Protein AF-A0A2V8IQB3-F1 (afdb_monomer)

Secondary structure (DSSP, 8-state):
-PPPPPPHHHHHHHHHHHHHHHHHHHHHHHHHHHHHHH-PPPTT---TTTTTPPPSPPPPTTTHHHHHHHHT--

Solvent-accessible surface area (backbone atoms only — not comparable to full-atom values): 4850 Å² total; per-residue (Å²): 135,86,78,79,81,77,53,72,68,56,53,52,54,50,50,56,50,51,51,55,50,51,53,52,48,51,55,50,50,51,51,50,50,53,52,63,72,68,50,80,80,59,92,89,64,71,52,84,93,52,60,91,64,78,90,70,83,75,80,60,82,78,57,62,65,53,62,56,53,58,69,74,74,114

pLDDT: mean 82.16, std 13.41, range [47.12, 97.69]

Foldseek 3Di:
DDDDDDDPVVVVVVVVVVVVVVVVVVVVVVVVVVDVVVDDDDVPDDDPVCPPPDPDPDDPPVVVVVVVVVVVVD

Structure (mmCIF, N/CA/C/O backbone):
data_AF-A0A2V8IQB3-F1
#
_entry.id   AF-A0A2V8IQB3-F1
#
loop_
_atom_site.group_PDB
_atom_site.id
_atom_site.type_symbol
_atom_site.label_atom_id
_atom_site.label_alt_id
_atom_site.label_comp_id
_atom_site.label_asym_id
_atom_site.label_entity_id
_atom_site.label_seq_id
_atom_site.pdbx_PDB_ins_code
_atom_site.Cartn_x
_atom_site.Cartn_y
_atom_site.Cartn_z
_atom_site.occupancy
_atom_site.B_iso_or_equiv
_atom_site.auth_seq_id
_atom_site.auth_comp_id
_atom_site.auth_asym_id
_atom_site.auth_atom_id
_atom_site.pdbx_PDB_model_num
ATOM 1 N N . MET A 1 1 ? -19.753 -14.337 40.111 1.00 51.03 1 MET A N 1
ATOM 2 C CA . MET A 1 1 ? -19.036 -13.041 40.190 1.00 51.03 1 MET A CA 1
ATOM 3 C C . MET A 1 1 ? -19.260 -12.265 38.896 1.00 51.03 1 MET A C 1
ATOM 5 O O . MET A 1 1 ? -18.867 -12.746 37.840 1.00 51.03 1 MET A O 1
ATOM 9 N N . ALA A 1 2 ? -19.950 -11.122 38.942 1.00 57.84 2 ALA A N 1
ATOM 10 C CA . ALA A 1 2 ? -20.232 -10.316 37.751 1.00 57.84 2 ALA A CA 1
ATOM 11 C C . ALA A 1 2 ? -18.969 -9.560 37.295 1.00 57.84 2 ALA A C 1
ATOM 13 O O . ALA A 1 2 ? -18.356 -8.843 38.082 1.00 57.84 2 ALA A O 1
ATOM 14 N N . LYS A 1 3 ? -18.565 -9.725 36.027 1.00 70.19 3 LYS A N 1
ATOM 15 C CA . LYS A 1 3 ? -17.426 -9.002 35.434 1.00 70.19 3 LYS A CA 1
ATOM 16 C C . LYS A 1 3 ? -17.723 -7.498 35.396 1.00 70.19 3 LYS A C 1
ATOM 18 O O . LYS A 1 3 ? -18.767 -7.082 34.895 1.00 70.19 3 LYS A O 1
ATOM 23 N N . ALA A 1 4 ? -16.794 -6.692 35.911 1.00 72.25 4 ALA A N 1
ATOM 24 C CA . ALA A 1 4 ? -16.897 -5.236 35.911 1.00 72.25 4 ALA A CA 1
ATOM 25 C C . ALA A 1 4 ? -17.079 -4.695 34.481 1.00 72.25 4 ALA A C 1
ATOM 27 O O . ALA A 1 4 ? -16.387 -5.109 33.546 1.00 72.25 4 ALA A O 1
ATOM 28 N N . LYS A 1 5 ? -18.033 -3.774 34.307 1.00 74.56 5 LYS A N 1
ATOM 29 C CA . LYS A 1 5 ? -18.350 -3.173 33.005 1.00 74.56 5 LYS A CA 1
ATOM 30 C C . LYS A 1 5 ? -17.125 -2.401 32.487 1.00 74.56 5 LYS A C 1
ATOM 32 O O . LYS A 1 5 ? -16.5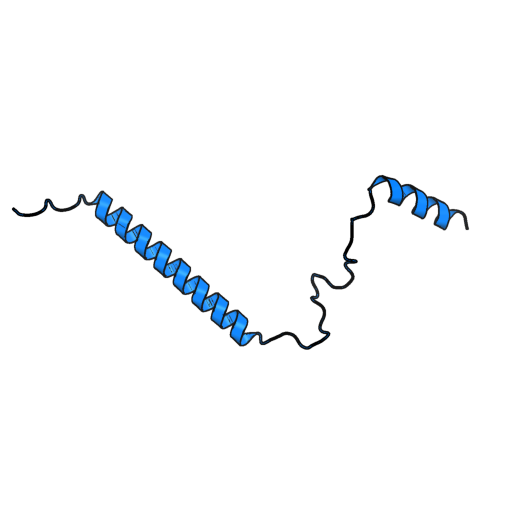66 -1.600 33.234 1.00 74.56 5 LYS A O 1
ATOM 37 N N . PRO A 1 6 ? -16.709 -2.595 31.222 1.00 76.69 6 PRO A N 1
ATOM 38 C CA . PRO A 1 6 ? -15.578 -1.868 30.661 1.00 76.69 6 PRO A CA 1
ATOM 39 C C . PRO A 1 6 ? -15.872 -0.365 30.635 1.00 76.69 6 PRO A C 1
ATOM 41 O O . PRO A 1 6 ? -16.996 0.039 30.306 1.00 76.69 6 PRO A O 1
ATOM 44 N N . SER A 1 7 ? -14.853 0.437 30.963 1.00 85.12 7 SER A N 1
ATOM 45 C CA . SER A 1 7 ? -14.930 1.900 30.944 1.00 85.12 7 SER A CA 1
ATOM 46 C C . SER A 1 7 ? -15.362 2.408 29.566 1.00 85.12 7 SER A C 1
ATOM 48 O O . SER A 1 7 ? -15.109 1.767 28.540 1.00 85.12 7 SER A O 1
ATOM 50 N N . GLN A 1 8 ? -16.012 3.572 29.525 1.00 86.75 8 GLN A N 1
ATOM 51 C CA . GLN A 1 8 ? -16.491 4.170 28.271 1.00 86.75 8 GLN A CA 1
ATOM 52 C C . GLN A 1 8 ? -15.357 4.343 27.249 1.00 86.75 8 GLN A C 1
ATOM 54 O O . GLN A 1 8 ? -15.528 4.056 26.065 1.00 86.75 8 GLN A O 1
ATOM 59 N N . GLN A 1 9 ? -14.159 4.690 27.725 1.00 85.75 9 GLN A N 1
ATOM 60 C CA . GLN A 1 9 ? -12.962 4.813 26.897 1.00 85.75 9 GLN A CA 1
ATOM 61 C C . GLN A 1 9 ? -12.564 3.486 26.227 1.00 85.75 9 GLN A C 1
ATOM 63 O O . GLN A 1 9 ? -12.166 3.473 25.061 1.00 85.75 9 GLN A O 1
ATOM 68 N N . LYS A 1 10 ? -12.715 2.349 26.923 1.00 89.56 10 LYS A N 1
ATOM 69 C CA . LYS A 1 10 ? -12.435 1.025 26.350 1.00 89.56 10 LYS A CA 1
ATOM 70 C C . LYS A 1 10 ? -13.414 0.688 25.224 1.00 89.56 10 LYS A C 1
ATOM 72 O O . LYS A 1 10 ? -12.976 0.208 24.183 1.00 89.56 10 LYS A O 1
ATOM 77 N N . ARG A 1 11 ? -14.702 1.010 25.394 1.00 88.75 11 ARG A N 1
ATOM 78 C CA . ARG A 1 11 ? -15.721 0.821 24.344 1.00 88.75 11 ARG A CA 1
ATOM 79 C C . ARG A 1 11 ? -15.454 1.700 23.126 1.00 88.75 11 ARG A C 1
ATOM 81 O O . ARG A 1 11 ? -15.546 1.216 22.005 1.00 88.75 11 ARG A O 1
ATOM 88 N N . ALA A 1 12 ? -15.081 2.964 23.333 1.00 90.75 12 ALA A N 1
ATOM 89 C CA . ALA A 1 12 ? -14.734 3.871 22.240 1.00 90.75 12 ALA A CA 1
ATOM 90 C C . ALA A 1 12 ? -13.528 3.356 21.435 1.00 90.75 12 ALA A C 1
ATOM 92 O O . ALA A 1 12 ? -13.571 3.304 20.208 1.00 90.75 12 ALA A O 1
ATOM 93 N N . ARG A 1 13 ? -12.476 2.888 22.122 1.00 92.88 13 ARG A N 1
ATOM 94 C CA . ARG A 1 13 ? -11.287 2.314 21.471 1.00 92.88 13 ARG A CA 1
ATOM 95 C C . ARG A 1 13 ? -11.603 1.037 20.691 1.00 92.88 13 ARG A C 1
ATOM 97 O O . ARG A 1 13 ? -11.005 0.801 19.644 1.00 92.88 13 ARG A O 1
ATOM 104 N N . GLU A 1 14 ? -12.509 0.211 21.200 1.00 93.69 14 GLU A N 1
ATOM 105 C CA . GLU A 1 14 ? -12.953 -1.004 20.519 1.00 93.69 14 GLU A CA 1
ATOM 106 C C . GLU A 1 14 ? -13.756 -0.684 19.252 1.00 93.69 14 GLU A C 1
ATOM 108 O O . GLU A 1 14 ? -13.433 -1.215 18.191 1.00 93.69 14 GLU A O 1
ATOM 113 N N . ARG A 1 15 ? -14.714 0.252 19.330 1.00 93.25 15 ARG A N 1
ATOM 114 C CA . ARG A 1 15 ? -15.474 0.732 18.162 1.00 93.25 15 ARG A CA 1
ATOM 115 C C . ARG A 1 15 ? -14.552 1.283 17.077 1.00 93.25 15 ARG A C 1
ATOM 117 O O . ARG A 1 15 ? -14.620 0.822 15.945 1.00 93.25 15 ARG A O 1
ATOM 124 N N . ALA A 1 16 ? -13.599 2.142 17.442 1.00 95.25 16 ALA A N 1
ATOM 125 C CA . ALA A 1 16 ? -12.635 2.700 16.492 1.00 95.25 16 ALA A CA 1
ATOM 126 C C . ALA A 1 16 ? -11.759 1.625 15.816 1.00 95.25 16 ALA A C 1
ATOM 128 O O . ALA A 1 16 ? -11.388 1.752 14.650 1.00 95.25 16 ALA A O 1
ATOM 129 N N . ARG A 1 17 ? -11.407 0.542 16.528 1.00 96.25 17 ARG A N 1
ATOM 130 C CA . ARG A 1 17 ? -10.685 -0.591 15.922 1.00 96.25 17 ARG A CA 1
ATOM 131 C C . ARG A 1 17 ? -11.562 -1.346 14.928 1.00 96.25 17 ARG A C 1
ATOM 133 O O . ARG A 1 17 ? -11.073 -1.670 13.850 1.00 96.25 17 ARG A O 1
ATOM 140 N N . GLN A 1 18 ? -12.819 -1.608 15.282 1.00 96.12 18 GLN A N 1
ATOM 141 C CA . GLN A 1 18 ? -13.769 -2.289 14.402 1.00 96.12 18 GLN A CA 1
ATOM 142 C C . GLN A 1 18 ? -14.065 -1.456 13.147 1.00 96.12 18 GLN A C 1
ATOM 144 O O . GLN A 1 18 ? -14.048 -1.997 12.049 1.00 96.12 18 GLN A O 1
ATOM 149 N N . GLU A 1 19 ? -14.265 -0.145 13.284 1.00 96.12 19 GLU A N 1
ATOM 150 C CA . GLU A 1 19 ? -14.478 0.774 12.157 1.00 96.12 19 GLU A CA 1
ATOM 151 C C . GLU A 1 19 ? -13.288 0.768 11.192 1.00 96.12 19 GLU A C 1
ATOM 153 O O . GLU A 1 19 ? -13.469 0.516 10.004 1.00 96.12 19 GLU A O 1
ATOM 158 N N . ARG A 1 20 ? -12.055 0.903 11.700 1.00 96.62 20 ARG A N 1
ATOM 159 C CA . ARG A 1 20 ? -10.841 0.821 10.865 1.00 96.62 20 ARG A CA 1
ATOM 160 C C . ARG A 1 20 ? -10.672 -0.535 10.180 1.00 96.62 20 ARG A C 1
ATOM 162 O O . ARG A 1 20 ? -10.102 -0.608 9.094 1.00 96.62 20 ARG A O 1
ATOM 169 N N . GLN A 1 21 ? -11.083 -1.625 10.827 1.00 96.94 21 GLN A N 1
ATOM 170 C CA . GLN A 1 21 ? -11.044 -2.955 10.215 1.00 96.94 21 GLN A CA 1
ATOM 171 C C . GLN A 1 21 ? -12.053 -3.059 9.070 1.00 96.94 21 GLN A C 1
ATOM 173 O O . GLN A 1 21 ? -11.668 -3.494 7.987 1.00 96.94 21 GLN A O 1
ATOM 178 N N . LYS A 1 22 ? -13.290 -2.591 9.283 1.00 96.88 22 LYS A N 1
ATOM 179 C CA . LYS A 1 22 ? -14.335 -2.542 8.251 1.00 96.88 22 LYS A CA 1
ATOM 180 C C . LYS A 1 22 ? -13.915 -1.684 7.062 1.00 96.88 22 LYS A C 1
ATOM 182 O O . LYS A 1 22 ? -14.017 -2.141 5.934 1.00 96.88 22 LYS A O 1
ATOM 187 N N . GLU A 1 23 ? -13.366 -0.497 7.306 1.00 97.06 23 GLU A N 1
ATOM 188 C CA . GLU A 1 23 ? -12.873 0.397 6.251 1.00 97.06 23 GLU A CA 1
ATOM 189 C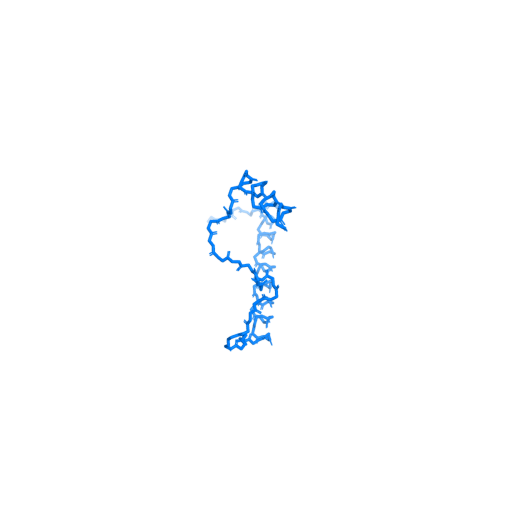 C . GLU A 1 23 ? -11.751 -0.261 5.430 1.00 97.06 23 GLU A C 1
ATOM 191 O O . GLU A 1 23 ? -11.763 -0.250 4.200 1.00 97.06 23 GLU A O 1
ATOM 196 N N . LYS A 1 24 ? -10.789 -0.913 6.098 1.00 97.69 24 LYS A N 1
ATOM 197 C CA . LYS A 1 24 ? -9.732 -1.665 5.404 1.00 97.69 24 LYS A CA 1
ATOM 198 C C . LYS A 1 24 ? -10.292 -2.813 4.576 1.00 97.69 24 LYS A C 1
ATOM 200 O O . LYS A 1 24 ? -9.759 -3.099 3.506 1.00 97.69 24 LYS A O 1
ATOM 205 N N . GLU A 1 25 ? -11.307 -3.503 5.078 1.00 96.75 25 GLU A N 1
ATOM 206 C CA . GLU A 1 25 ? -11.954 -4.594 4.361 1.00 96.75 25 GLU A CA 1
ATOM 207 C C . GLU A 1 25 ? -12.725 -4.085 3.140 1.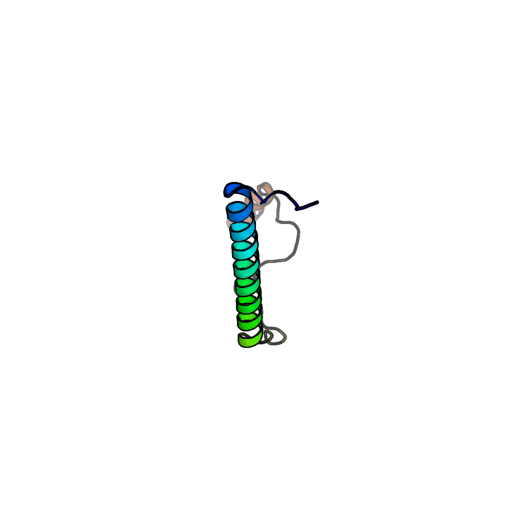00 96.75 25 GLU A C 1
ATOM 209 O O . GLU A 1 25 ? -12.522 -4.618 2.051 1.00 96.75 25 GLU A O 1
ATOM 214 N N . GLN A 1 26 ? -13.491 -3.003 3.286 1.00 96.50 26 GLN A N 1
ATOM 215 C CA . GLN A 1 26 ? -14.168 -2.316 2.183 1.00 96.50 26 GLN A CA 1
ATOM 216 C C . GLN A 1 26 ? -13.166 -1.893 1.105 1.00 96.50 26 GLN A C 1
ATOM 218 O O . GLN A 1 26 ? -13.289 -2.314 -0.043 1.00 96.50 26 GLN A O 1
ATOM 223 N N . ARG A 1 27 ? -12.073 -1.216 1.480 1.00 96.81 27 ARG A N 1
ATOM 224 C CA . ARG A 1 27 ? -11.013 -0.818 0.537 1.00 96.81 27 ARG A CA 1
ATOM 225 C C . ARG A 1 27 ? -10.374 -2.012 -0.180 1.00 96.81 27 ARG A C 1
ATOM 227 O O . ARG A 1 27 ? -9.999 -1.925 -1.350 1.00 96.81 27 ARG A O 1
ATOM 234 N N . ARG A 1 28 ? -10.214 -3.149 0.508 1.00 95.69 28 ARG A N 1
ATOM 235 C CA . ARG A 1 28 ? -9.710 -4.386 -0.112 1.00 95.69 28 ARG A CA 1
ATOM 236 C C . ARG A 1 28 ? -10.714 -4.961 -1.107 1.00 95.69 28 ARG A C 1
ATOM 238 O O . ARG A 1 28 ? -10.288 -5.41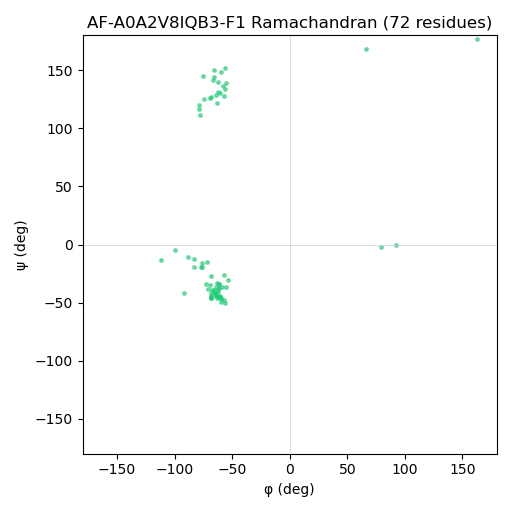2 -2.167 1.00 95.69 28 ARG A O 1
ATOM 245 N N . GLN A 1 29 ? -12.004 -4.968 -0.777 1.00 95.75 29 GLN A N 1
ATOM 246 C CA . GLN A 1 29 ? -13.065 -5.430 -1.675 1.00 95.75 29 GLN A CA 1
ATOM 247 C C . GLN A 1 29 ? -13.163 -4.534 -2.915 1.00 95.75 29 GLN A C 1
ATOM 249 O O . GLN A 1 29 ? -13.159 -5.054 -4.026 1.00 95.75 29 GLN A O 1
ATOM 254 N N . GLU A 1 30 ? -13.115 -3.212 -2.748 1.00 94.44 30 GLU A N 1
ATOM 255 C CA . GLU A 1 30 ? -13.076 -2.239 -3.847 1.00 94.44 30 GLU A CA 1
ATOM 256 C C . GLU A 1 30 ? -11.853 -2.436 -4.747 1.00 94.44 30 GLU A C 1
ATOM 258 O O . GLU A 1 30 ? -11.977 -2.496 -5.967 1.00 94.44 30 GLU A O 1
ATOM 263 N N . SER A 1 31 ? -10.658 -2.598 -4.165 1.00 92.75 31 SER A N 1
ATOM 264 C CA . SER A 1 31 ? -9.442 -2.856 -4.943 1.00 92.75 31 SER A CA 1
ATOM 265 C C . SER A 1 31 ? -9.528 -4.174 -5.716 1.00 92.75 31 SER A C 1
ATOM 267 O O . SER A 1 31 ? -9.123 -4.225 -6.876 1.00 92.75 31 SER A O 1
ATOM 269 N N . LYS A 1 32 ? -10.081 -5.231 -5.106 1.00 92.56 32 LYS A N 1
ATOM 270 C CA . LYS A 1 32 ? -10.332 -6.507 -5.792 1.00 92.56 32 LYS A CA 1
ATOM 271 C C . LYS A 1 32 ? -11.329 -6.340 -6.937 1.00 92.56 32 LYS A C 1
ATOM 273 O O . LYS A 1 32 ? -11.052 -6.828 -8.026 1.00 92.56 32 LYS A O 1
ATOM 278 N N . ALA A 1 33 ? -12.433 -5.629 -6.714 1.00 92.56 33 ALA A N 1
ATOM 279 C CA . ALA A 1 33 ? -13.435 -5.356 -7.739 1.00 92.56 33 ALA A CA 1
ATOM 280 C C . ALA A 1 33 ? -12.841 -4.550 -8.903 1.00 92.56 33 ALA A C 1
ATOM 282 O O . ALA A 1 33 ? -13.011 -4.933 -10.056 1.00 92.56 33 ALA A O 1
ATOM 283 N N . ARG A 1 34 ? -12.057 -3.502 -8.614 1.00 90.00 34 ARG A N 1
ATOM 284 C CA . ARG A 1 34 ? -11.362 -2.703 -9.633 1.00 90.00 34 ARG A CA 1
ATOM 285 C C . ARG A 1 34 ? -10.383 -3.546 -10.451 1.00 90.00 34 ARG A C 1
ATOM 287 O O . ARG A 1 34 ? -10.367 -3.434 -11.670 1.00 90.00 34 ARG A O 1
ATOM 294 N N . LYS A 1 35 ? -9.594 -4.408 -9.800 1.00 87.75 35 LYS A N 1
ATOM 295 C CA . LYS A 1 35 ? -8.670 -5.325 -10.491 1.00 87.75 35 LYS A CA 1
ATOM 296 C C . LYS A 1 35 ? -9.409 -6.341 -11.363 1.00 87.75 35 LYS A C 1
ATOM 298 O O . LYS A 1 35 ? -8.978 -6.588 -12.479 1.00 87.75 35 LYS A O 1
ATOM 303 N N . ALA A 1 36 ? -10.515 -6.903 -10.874 1.00 88.25 36 ALA A N 1
ATOM 304 C CA . ALA A 1 36 ? -11.332 -7.835 -11.649 1.00 88.25 36 ALA A CA 1
ATOM 305 C C . ALA A 1 36 ? -11.990 -7.153 -12.861 1.00 88.25 36 ALA A C 1
ATOM 307 O O . ALA A 1 36 ? -12.027 -7.740 -13.936 1.00 88.25 36 ALA A O 1
ATOM 308 N N . ALA A 1 37 ? -12.459 -5.910 -12.703 1.00 88.94 37 ALA A N 1
ATOM 309 C CA . ALA A 1 37 ? -13.084 -5.135 -13.774 1.00 88.94 37 ALA A CA 1
ATOM 310 C C . ALA A 1 37 ? -12.096 -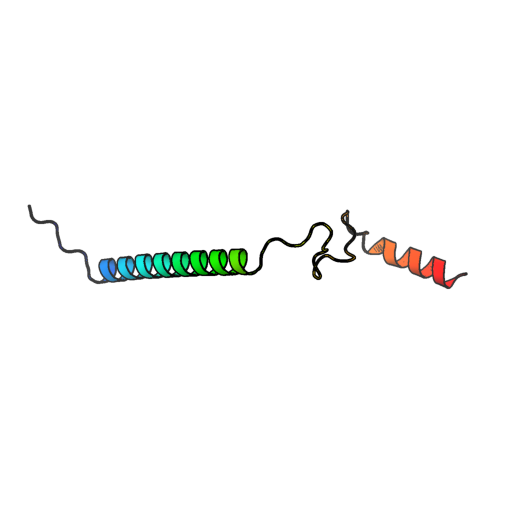4.704 -14.870 1.00 88.94 37 ALA A C 1
ATOM 312 O O . ALA A 1 37 ? -12.472 -4.661 -16.035 1.00 88.94 37 ALA A O 1
ATOM 313 N N . SER A 1 38 ? -10.843 -4.400 -14.512 1.00 83.88 38 SER A N 1
ATOM 314 C CA . SER A 1 38 ? -9.825 -3.973 -15.485 1.00 83.88 38 SER A CA 1
ATOM 315 C C . SER A 1 38 ? -9.335 -5.105 -16.397 1.00 83.88 38 SER A C 1
ATOM 317 O O . SER A 1 38 ? -8.716 -4.818 -17.415 1.00 83.88 38 SER A O 1
ATOM 319 N N . GLY A 1 39 ? -9.610 -6.366 -16.043 1.00 79.25 39 GLY A N 1
ATOM 320 C CA . GLY A 1 39 ? -9.133 -7.538 -16.776 1.00 79.25 39 GLY A CA 1
ATOM 321 C C . GLY A 1 39 ? -7.606 -7.722 -16.714 1.00 79.25 39 GLY A C 1
ATOM 322 O O . GLY A 1 39 ? -6.876 -6.854 -16.230 1.00 79.25 39 GLY A O 1
ATOM 323 N N . PRO A 1 40 ? -7.093 -8.883 -17.151 1.00 80.38 40 PRO A N 1
ATOM 324 C CA . PRO A 1 40 ? -5.664 -9.048 -17.393 1.00 80.38 40 PRO A CA 1
ATOM 325 C C . PRO A 1 40 ? -5.229 -8.170 -18.578 1.00 80.38 40 PRO A C 1
ATOM 327 O O . PRO A 1 40 ? -5.958 -8.066 -19.566 1.00 80.38 40 PRO A O 1
ATOM 330 N N . ARG A 1 41 ? -4.033 -7.569 -18.498 1.00 79.69 41 ARG A N 1
ATOM 331 C CA . ARG A 1 41 ? -3.405 -6.933 -19.668 1.00 79.69 41 ARG A CA 1
ATOM 332 C C . ARG A 1 41 ? -3.189 -7.973 -20.767 1.00 79.69 41 ARG A C 1
ATOM 334 O O . ARG A 1 41 ? -2.987 -9.155 -20.468 1.00 79.69 41 ARG A O 1
ATOM 341 N N . GLN A 1 42 ? -3.258 -7.545 -22.025 1.00 81.38 42 GLN A N 1
ATOM 342 C CA . GLN A 1 42 ? -2.995 -8.447 -23.144 1.00 81.38 42 GLN A CA 1
ATOM 343 C C . GLN A 1 42 ? -1.526 -8.895 -23.132 1.00 81.38 42 GLN A C 1
ATOM 345 O O . GLN A 1 42 ? -0.645 -8.188 -22.645 1.00 81.38 42 GLN A O 1
ATOM 350 N N . ALA A 1 43 ? -1.256 -10.100 -23.634 1.00 76.38 43 ALA A N 1
ATOM 351 C CA . ALA A 1 43 ? 0.114 -10.588 -23.747 1.00 76.38 43 ALA A CA 1
ATOM 352 C C . ALA A 1 43 ? 0.897 -9.689 -24.721 1.00 76.38 43 ALA A C 1
ATOM 354 O O . ALA A 1 43 ? 0.499 -9.553 -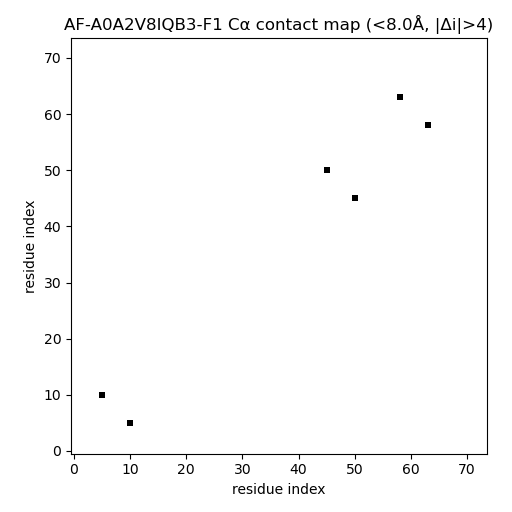25.874 1.00 76.38 43 ALA A O 1
ATOM 355 N N . GLY A 1 44 ? 1.990 -9.084 -24.245 1.00 76.81 44 GLY A N 1
ATOM 356 C CA . GLY A 1 44 ? 2.797 -8.124 -25.010 1.00 76.81 44 GLY A CA 1
ATOM 357 C C . GLY A 1 44 ? 2.399 -6.654 -24.833 1.00 76.81 44 GLY A C 1
ATOM 358 O O . GLY A 1 44 ? 3.044 -5.796 -25.421 1.00 76.81 44 GLY A O 1
ATOM 359 N N . ASP A 1 45 ? 1.376 -6.356 -24.027 1.00 82.69 45 ASP A N 1
ATOM 360 C CA . ASP A 1 45 ? 1.003 -4.983 -23.675 1.00 82.69 45 ASP A CA 1
ATOM 361 C C . ASP A 1 45 ? 1.962 -4.440 -22.598 1.00 82.69 45 ASP A C 1
ATOM 363 O O . ASP A 1 45 ? 1.991 -4.930 -21.461 1.00 82.69 45 ASP A O 1
ATOM 367 N N . GLU A 1 46 ? 2.794 -3.469 -22.975 1.00 80.69 46 GLU A N 1
ATOM 368 C CA . GLU A 1 46 ? 3.748 -2.806 -22.081 1.00 80.69 46 GLU A CA 1
ATOM 369 C C . GLU A 1 46 ? 3.025 -1.810 -21.155 1.00 80.69 46 GLU A C 1
ATOM 371 O O . GLU A 1 46 ? 2.045 -1.172 -21.537 1.00 80.69 46 GLU A O 1
ATOM 376 N N . ASP A 1 47 ? 3.484 -1.670 -19.905 1.00 82.00 47 ASP A N 1
ATOM 377 C CA . ASP A 1 47 ? 2.922 -0.655 -19.003 1.00 82.00 47 ASP A CA 1
ATOM 378 C C . ASP A 1 47 ? 3.310 0.739 -19.513 1.00 82.00 47 ASP A C 1
ATOM 380 O O . ASP A 1 47 ? 4.506 0.972 -19.670 1.00 82.00 47 ASP A O 1
ATOM 384 N N . PRO A 1 48 ? 2.383 1.690 -19.718 1.00 85.56 48 PRO A N 1
ATOM 385 C CA . PRO A 1 48 ? 2.753 3.063 -20.065 1.00 85.56 48 PRO A CA 1
ATOM 386 C C . PRO A 1 48 ? 3.753 3.685 -19.079 1.00 85.56 48 PRO A C 1
ATOM 388 O O . PRO A 1 48 ? 4.581 4.489 -19.496 1.00 85.56 48 PRO A O 1
ATOM 391 N N . ASP A 1 49 ? 3.712 3.288 -17.801 1.00 86.12 49 ASP A N 1
ATOM 392 C CA . ASP A 1 49 ? 4.641 3.787 -16.778 1.00 86.12 49 ASP A CA 1
ATOM 393 C C . ASP A 1 49 ? 6.043 3.149 -16.867 1.00 86.12 49 ASP A C 1
ATOM 395 O O . ASP A 1 49 ? 6.998 3.687 -16.309 1.00 86.12 49 ASP A O 1
ATOM 399 N N . ILE A 1 50 ? 6.179 1.993 -17.526 1.00 84.19 50 ILE A N 1
ATO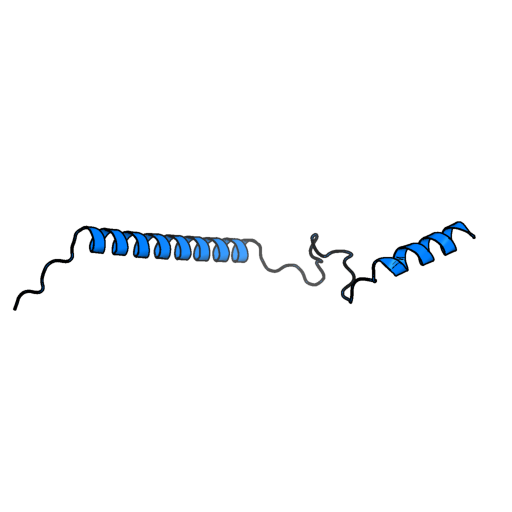M 400 C CA . ILE A 1 50 ? 7.449 1.255 -17.650 1.00 84.19 50 ILE A CA 1
ATOM 401 C C . ILE A 1 50 ? 7.998 1.233 -19.080 1.00 84.19 50 ILE A C 1
ATOM 403 O O . ILE A 1 50 ? 9.149 0.850 -19.286 1.00 84.19 50 ILE A O 1
ATOM 407 N N . ALA A 1 51 ? 7.186 1.614 -20.065 1.00 86.94 51 ALA A N 1
ATOM 408 C CA . ALA A 1 51 ? 7.551 1.602 -21.470 1.00 86.94 51 ALA A CA 1
ATOM 409 C C . ALA A 1 51 ? 8.810 2.455 -21.693 1.00 86.94 51 ALA A C 1
ATOM 411 O O . ALA A 1 51 ? 8.894 3.603 -21.256 1.00 86.94 51 ALA A O 1
ATOM 412 N N . GLY A 1 52 ? 9.814 1.872 -22.349 1.00 82.69 52 GLY A N 1
ATOM 413 C CA . GLY A 1 52 ? 11.098 2.529 -22.614 1.00 82.69 52 GLY A CA 1
ATOM 414 C C . GLY A 1 52 ? 12.094 2.554 -21.446 1.00 82.69 52 GLY A C 1
ATOM 415 O O . GLY A 1 52 ? 13.218 3.016 -21.638 1.00 82.69 52 GLY A O 1
ATOM 416 N N . ILE A 1 53 ? 11.749 2.035 -20.261 1.00 85.81 53 ILE A N 1
ATOM 417 C CA . ILE A 1 53 ? 12.720 1.871 -19.171 1.00 85.81 53 ILE A CA 1
ATOM 418 C C . ILE A 1 53 ? 13.565 0.628 -19.442 1.00 85.81 53 ILE A C 1
ATOM 420 O O . ILE A 1 53 ? 13.058 -0.493 -19.497 1.00 85.81 53 ILE A O 1
ATOM 424 N N . VAL A 1 54 ? 14.878 0.822 -19.564 1.00 87.12 54 VAL A N 1
ATOM 425 C CA . VAL A 1 54 ? 15.831 -0.281 -19.704 1.00 87.12 54 VAL A CA 1
ATOM 426 C C . VAL A 1 54 ? 16.089 -0.890 -18.321 1.00 87.12 54 VAL A C 1
ATOM 428 O O . VAL A 1 54 ? 16.610 -0.200 -17.442 1.00 87.12 54 VAL A O 1
ATOM 431 N N . PRO A 1 55 ? 15.744 -2.169 -18.085 1.00 87.12 55 PRO A N 1
ATOM 432 C CA . PRO A 1 55 ? 16.054 -2.819 -16.823 1.00 87.12 55 PRO A CA 1
ATOM 433 C C . PRO A 1 55 ? 17.567 -3.029 -16.710 1.00 87.12 55 PRO A C 1
ATOM 435 O O . PRO A 1 55 ? 18.192 -3.634 -17.577 1.00 87.12 55 PRO A O 1
ATOM 438 N N . GLY A 1 56 ? 18.162 -2.558 -15.620 1.00 86.75 56 GLY A N 1
ATOM 439 C CA . GLY A 1 56 ? 19.596 -2.675 -15.389 1.00 86.75 56 GLY A CA 1
ATOM 440 C C . GLY A 1 56 ? 20.077 -1.704 -14.315 1.00 86.75 56 GLY A C 1
ATOM 441 O O . GLY A 1 56 ? 19.277 -0.934 -13.778 1.00 86.75 56 GLY A O 1
ATOM 442 N N . PRO A 1 57 ? 21.371 -1.746 -13.959 1.00 90.12 57 PRO A N 1
ATOM 443 C CA . PRO A 1 57 ? 21.960 -0.682 -13.165 1.00 90.12 57 PRO A CA 1
ATOM 444 C C . PRO A 1 57 ? 21.844 0.637 -13.937 1.00 90.12 57 PRO A C 1
ATOM 446 O O . PRO A 1 57 ? 22.189 0.705 -15.116 1.00 90.12 57 PRO A O 1
ATOM 449 N N . GLN A 1 58 ? 21.351 1.676 -13.266 1.00 85.12 58 GLN A N 1
ATOM 450 C CA . GLN A 1 58 ? 21.406 3.035 -13.795 1.00 85.12 58 GLN A CA 1
ATOM 451 C C . GLN A 1 58 ? 22.875 3.393 -14.056 1.00 85.12 58 GLN A C 1
ATOM 453 O O . GLN A 1 58 ? 23.729 3.102 -13.210 1.00 85.12 58 GLN A O 1
ATOM 458 N N . LYS A 1 59 ? 23.162 4.013 -15.207 1.00 84.50 59 LYS A N 1
ATOM 459 C CA . LYS A 1 59 ? 24.503 4.532 -15.495 1.00 84.50 59 LYS A CA 1
ATOM 460 C C . LYS A 1 59 ? 24.924 5.489 -14.369 1.00 84.50 59 LYS A C 1
ATOM 462 O O . LYS A 1 59 ? 24.083 6.238 -13.862 1.00 84.50 59 LYS A O 1
ATOM 467 N N . PRO A 1 60 ? 26.181 5.453 -13.916 1.00 87.19 60 PRO A N 1
ATOM 468 C CA . PRO A 1 60 ? 26.645 6.402 -12.927 1.00 87.19 60 PRO A CA 1
ATOM 469 C C . PRO A 1 60 ? 26.648 7.815 -13.514 1.00 87.19 60 PRO A C 1
ATOM 471 O O . PRO A 1 60 ? 26.968 8.024 -14.681 1.00 87.19 60 PRO A O 1
ATOM 474 N N . LEU A 1 61 ? 26.322 8.792 -12.670 1.00 83.19 61 LEU A N 1
ATOM 475 C CA . LEU A 1 61 ? 26.074 10.176 -13.084 1.00 83.19 61 LEU A CA 1
ATOM 476 C C . LEU A 1 61 ? 27.254 10.825 -13.835 1.00 83.19 61 LEU A C 1
ATOM 478 O O . LEU A 1 61 ? 27.047 11.727 -14.629 1.00 83.19 61 LEU A O 1
ATOM 482 N N . TRP A 1 62 ? 28.485 10.370 -13.589 1.00 81.88 62 TRP A N 1
ATOM 483 C CA . TRP A 1 62 ? 29.701 10.911 -14.207 1.00 81.88 62 TRP A CA 1
ATOM 484 C C . TRP A 1 62 ? 30.014 10.347 -15.601 1.00 81.88 62 TRP A C 1
ATOM 486 O O . TRP A 1 62 ? 30.899 10.868 -16.268 1.00 81.88 62 TRP A O 1
ATOM 496 N N . GLU A 1 63 ? 29.351 9.275 -16.040 1.00 72.69 63 GLU A N 1
ATOM 497 C CA . GLU A 1 63 ? 29.552 8.711 -17.386 1.00 72.69 63 GLU A CA 1
ATOM 498 C C . GLU A 1 63 ? 28.718 9.448 -18.452 1.00 72.69 63 GLU A C 1
ATOM 500 O O . GLU A 1 63 ? 29.058 9.409 -19.632 1.00 72.69 63 GLU A O 1
ATOM 505 N N . GLU A 1 64 ?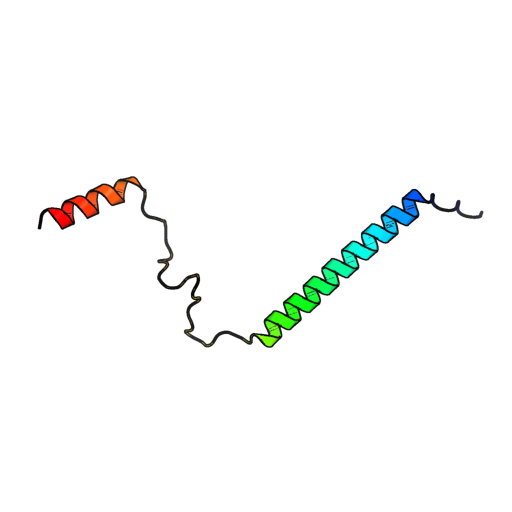 27.668 10.176 -18.049 1.00 65.56 64 GLU A N 1
ATOM 506 C CA . GLU A 1 64 ? 26.787 10.933 -18.958 1.00 65.56 64 GLU A CA 1
ATOM 507 C C . GLU A 1 64 ? 27.500 12.138 -19.615 1.00 65.56 64 GLU A C 1
ATOM 509 O O . GLU A 1 64 ? 27.182 12.521 -20.746 1.00 65.56 64 GLU A O 1
ATOM 514 N N . ASP A 1 65 ? 28.514 12.696 -18.946 1.00 62.84 65 ASP A N 1
ATOM 515 C CA . ASP A 1 65 ? 29.304 13.835 -19.434 1.00 62.84 65 ASP A CA 1
ATOM 516 C C . ASP A 1 65 ? 30.321 13.456 -20.525 1.00 62.84 65 ASP A C 1
ATOM 518 O O . ASP A 1 65 ? 30.801 14.333 -21.238 1.00 62.84 65 ASP A O 1
ATOM 522 N N . GLU A 1 66 ? 30.698 12.182 -20.661 1.00 59.88 66 GLU A N 1
ATOM 523 C CA . GLU A 1 66 ? 31.713 11.750 -21.636 1.00 59.88 66 GLU A CA 1
ATOM 524 C C . GLU A 1 66 ? 31.069 11.349 -22.976 1.00 59.88 66 GLU A C 1
ATOM 526 O O . GLU A 1 66 ? 31.520 11.796 -24.028 1.00 59.88 66 GLU A O 1
ATOM 531 N N . GLU A 1 67 ? 29.938 10.629 -22.953 1.00 59.62 67 GLU A N 1
ATOM 532 C CA . GLU A 1 67 ? 29.173 10.273 -24.167 1.00 59.62 67 GLU A CA 1
ATOM 533 C C . GLU A 1 67 ? 28.612 11.511 -24.898 1.00 59.62 67 GLU A C 1
ATOM 535 O O . GLU A 1 67 ? 28.508 11.527 -26.125 1.00 59.62 67 GLU A O 1
ATOM 540 N N . THR A 1 68 ? 28.241 12.566 -24.167 1.00 58.56 68 THR A N 1
ATOM 541 C CA . THR A 1 68 ? 27.724 13.810 -24.767 1.00 58.56 68 THR A CA 1
ATOM 542 C C . THR A 1 68 ? 28.819 14.628 -25.451 1.00 58.56 68 THR A C 1
ATOM 544 O O . THR A 1 68 ? 28.565 15.208 -26.503 1.00 58.56 68 THR A O 1
ATOM 547 N N . LYS A 1 69 ? 30.049 14.612 -24.921 1.00 56.28 69 LYS A N 1
ATOM 548 C CA . LYS A 1 69 ? 31.214 15.264 -25.543 1.00 56.28 69 LYS A CA 1
ATOM 549 C C . LYS A 1 69 ? 31.687 14.537 -26.798 1.00 56.28 69 LYS A C 1
ATOM 551 O O . LYS A 1 69 ? 32.082 15.194 -27.750 1.00 56.28 69 LYS A O 1
ATOM 556 N N . GLU A 1 70 ? 31.659 13.206 -26.815 1.00 54.59 70 GLU A N 1
ATOM 557 C CA . GLU A 1 70 ? 32.094 12.426 -27.982 1.00 54.59 70 GLU A CA 1
ATOM 558 C C . GLU A 1 70 ? 31.158 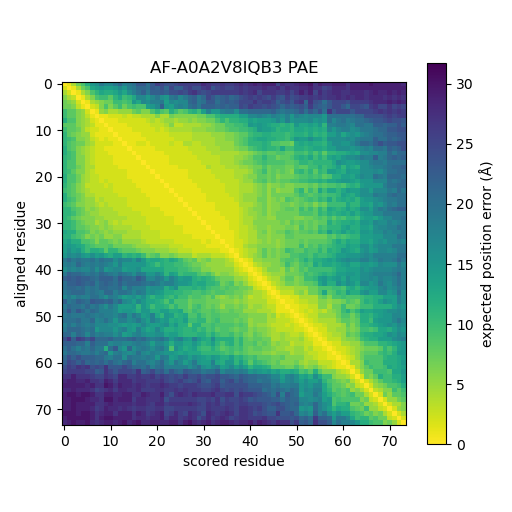12.607 -29.188 1.00 54.59 70 GLU A C 1
ATOM 560 O O . GLU A 1 70 ? 31.635 12.762 -30.308 1.00 54.59 70 GLU A O 1
ATOM 565 N N . ASN A 1 71 ? 29.841 12.680 -28.965 1.00 56.34 71 ASN A N 1
ATOM 566 C CA . ASN A 1 71 ? 28.855 12.879 -30.037 1.00 56.34 71 ASN A CA 1
ATOM 567 C C . ASN A 1 71 ? 28.773 14.327 -30.568 1.00 56.34 71 ASN A C 1
ATOM 569 O O . ASN A 1 71 ? 28.190 14.548 -31.624 1.00 56.34 71 ASN A O 1
ATOM 573 N N . GLU A 1 72 ? 29.312 15.321 -29.853 1.00 56.03 72 GLU A N 1
ATOM 574 C CA . GLU A 1 72 ? 29.381 16.724 -30.310 1.00 56.03 72 GLU A CA 1
ATOM 575 C C . GLU A 1 72 ? 30.663 17.018 -31.120 1.00 56.03 72 GLU A C 1
ATOM 577 O O . GLU A 1 72 ? 30.796 18.078 -31.732 1.00 56.03 72 GLU A O 1
ATOM 582 N N . VAL A 1 73 ? 31.621 16.085 -31.124 1.00 56.19 73 VAL A N 1
ATOM 583 C CA . VAL A 1 73 ? 32.941 16.233 -31.764 1.00 56.19 73 VAL A CA 1
ATOM 584 C C . VAL A 1 73 ? 33.018 15.540 -33.142 1.00 56.19 73 VAL A C 1
ATOM 586 O O . VAL A 1 73 ? 34.014 15.718 -33.848 1.00 56.19 73 VAL A O 1
ATOM 589 N N . GLU A 1 74 ? 31.970 14.821 -33.566 1.00 47.12 74 GLU A N 1
ATOM 590 C CA . GLU A 1 74 ? 31.798 14.258 -34.925 1.00 47.12 74 GLU A CA 1
ATOM 591 C C . GLU A 1 74 ? 30.925 15.156 -35.824 1.00 47.12 74 GLU A C 1
ATOM 593 O O . GLU A 1 74 ? 31.299 15.338 -37.009 1.00 47.12 74 GLU A O 1
#

Radius of gyration: 27.88 Å; Cα contacts (8 Å, |Δi|>4): 3; chains: 1; bounding box: 53×30×75 Å

Sequence (74 aa):
MAKAKPSQQKRARERARQERQKEKEQRRQESKARKAASGPRQAGDEDPDIAGIVPGPQKPLWEEDEETKENEVE

Mean predicted aligned error: 12.43 Å